Protein AF-A0A5A7NJS3-F1 (afdb_monomer_lite)

Foldseek 3Di:
DVLVLLVLLVQQLVQQQDWAALQSSLVSVDVDDDDDPCSVVSSVSSVVSQVVCVVVVQWDWDDDPNTITIHGDDDDDSPVVVVVVVVVVVVCVVPPPPPD

Sequence (100 aa):
MIGKHVSRLNGVVDLCATPRSAVEVFPALFRRRVRGMEFAMATGEAIAHLHFLEALGVVARRERDGVTRFERIADYDEAGLRARLDAITEEERERAPWKA

Radius of gyration: 15.6 Å; chains: 1; bounding box: 50×23×38 Å

Secondary structure (DSSP, 8-state):
-HHHHHHHHHHHHHHTTS-B-TTTTHHHH-SS---TTHHHHHHHHHHHHHHHHHHTTSEEEEEETTEEEEEE-S---HHHHHHHHHHHHHHHHHT-TT--

Structure (mmCIF, N/CA/C/O backbone):
data_AF-A0A5A7NJS3-F1
#
_entry.id   AF-A0A5A7NJS3-F1
#
loop_
_atom_site.group_PDB
_atom_site.id
_atom_site.type_symbol
_atom_site.label_atom_id
_atom_site.label_alt_id
_atom_site.label_comp_id
_atom_site.label_asym_id
_atom_site.label_entity_id
_atom_site.label_seq_id
_atom_site.pdbx_PDB_ins_code
_atom_site.Cartn_x
_atom_site.Cartn_y
_atom_site.Cartn_z
_atom_site.occupancy
_atom_site.B_iso_or_equiv
_atom_site.auth_seq_id
_atom_site.auth_comp_id
_atom_site.auth_asym_id
_atom_site.auth_atom_id
_atom_site.pdbx_PDB_model_num
ATOM 1 N N . MET A 1 1 ? 17.619 -0.671 0.138 1.00 58.28 1 MET A N 1
ATOM 2 C CA . MET A 1 1 ? 17.507 -1.977 -0.555 1.00 58.28 1 MET A CA 1
ATOM 3 C C . MET A 1 1 ? 16.071 -2.130 -1.040 1.00 58.28 1 MET A C 1
ATOM 5 O O . MET A 1 1 ? 15.202 -2.453 -0.237 1.00 58.28 1 MET A O 1
ATOM 9 N N . ILE A 1 2 ? 15.823 -1.833 -2.318 1.00 69.06 2 ILE A N 1
ATOM 10 C CA . ILE A 1 2 ? 14.483 -1.764 -2.938 1.00 69.06 2 ILE A CA 1
ATOM 11 C C . ILE A 1 2 ? 13.683 -3.057 -2.708 1.00 69.06 2 ILE A C 1
ATOM 13 O O . ILE A 1 2 ? 12.516 -2.996 -2.336 1.00 69.06 2 ILE A O 1
ATOM 17 N N . GLY A 1 3 ? 14.342 -4.221 -2.764 1.00 67.81 3 GLY A N 1
ATOM 18 C CA . GLY A 1 3 ? 13.693 -5.521 -2.553 1.00 67.81 3 GLY A CA 1
ATOM 19 C C . GLY A 1 3 ? 12.951 -5.681 -1.216 1.00 67.81 3 GLY A C 1
ATOM 20 O O . GLY A 1 3 ? 11.906 -6.321 -1.183 1.00 67.81 3 GLY A O 1
ATOM 21 N N . LYS A 1 4 ? 13.419 -5.063 -0.117 1.00 69.31 4 LYS A N 1
ATOM 22 C CA . LYS A 1 4 ? 12.692 -5.118 1.170 1.00 69.31 4 LYS A CA 1
ATOM 23 C C . LYS A 1 4 ? 11.412 -4.281 1.156 1.00 69.31 4 LYS A C 1
ATOM 25 O O . LYS A 1 4 ? 10.451 -4.654 1.818 1.00 69.31 4 LYS A O 1
ATOM 30 N N . HIS A 1 5 ? 11.403 -3.162 0.433 1.00 73.00 5 HIS A N 1
ATOM 31 C CA . HIS A 1 5 ? 10.203 -2.338 0.284 1.00 73.00 5 HIS A CA 1
ATOM 32 C C . HIS A 1 5 ? 9.190 -3.007 -0.645 1.00 73.00 5 HIS A C 1
ATOM 34 O O . HIS A 1 5 ? 8.009 -2.993 -0.326 1.00 73.00 5 HIS A O 1
ATOM 40 N N . VAL A 1 6 ? 9.652 -3.658 -1.717 1.00 78.06 6 VAL A N 1
ATOM 41 C CA . VAL A 1 6 ? 8.806 -4.423 -2.648 1.00 78.06 6 VAL A CA 1
ATOM 42 C C . VAL A 1 6 ? 8.094 -5.576 -1.933 1.00 78.06 6 VAL A C 1
ATOM 44 O O . VAL A 1 6 ? 6.874 -5.662 -1.985 1.00 78.06 6 VAL A O 1
ATOM 47 N N . SER A 1 7 ? 8.813 -6.374 -1.139 1.00 78.06 7 SER A N 1
ATOM 48 C CA . SER A 1 7 ? 8.210 -7.491 -0.392 1.00 78.06 7 SER A CA 1
ATOM 49 C C . SER A 1 7 ? 7.145 -7.050 0.630 1.00 78.06 7 SER A C 1
ATOM 51 O O . SER A 1 7 ? 6.191 -7.781 0.893 1.00 78.06 7 SER A O 1
ATOM 53 N N . ARG A 1 8 ? 7.264 -5.839 1.195 1.00 84.75 8 ARG A N 1
ATOM 54 C CA . ARG A 1 8 ? 6.256 -5.281 2.115 1.00 84.75 8 ARG A CA 1
ATOM 55 C C . ARG A 1 8 ? 4.958 -4.874 1.417 1.00 84.75 8 ARG A C 1
ATOM 57 O O . ARG A 1 8 ? 3.926 -4.818 2.082 1.00 84.75 8 ARG A O 1
ATOM 64 N N . LEU A 1 9 ? 4.996 -4.597 0.112 1.00 91.81 9 LEU A N 1
ATOM 65 C CA . LEU A 1 9 ? 3.821 -4.150 -0.636 1.00 91.81 9 LEU A CA 1
ATOM 66 C C . LEU A 1 9 ? 2.733 -5.225 -0.688 1.00 91.81 9 LEU A C 1
ATOM 68 O O . LEU A 1 9 ? 1.574 -4.865 -0.519 1.00 91.81 9 LEU A O 1
ATOM 72 N N . ASN A 1 10 ? 3.083 -6.515 -0.793 1.00 92.31 10 ASN A N 1
ATOM 73 C CA . ASN A 1 10 ? 2.099 -7.609 -0.725 1.00 92.31 10 ASN A CA 1
ATOM 74 C C . ASN A 1 10 ? 1.241 -7.519 0.537 1.00 92.31 10 ASN A C 1
ATOM 76 O O . ASN A 1 10 ? 0.020 -7.505 0.457 1.00 92.31 10 ASN A O 1
ATOM 80 N N . GLY A 1 11 ? 1.876 -7.365 1.703 1.00 93.50 11 GLY A N 1
ATOM 81 C CA . GLY A 1 11 ? 1.147 -7.276 2.967 1.00 93.50 11 GLY A CA 1
ATOM 82 C C . GLY A 1 11 ? 0.223 -6.056 3.035 1.00 93.50 11 GLY A C 1
ATOM 83 O O . GLY A 1 11 ? -0.855 -6.133 3.618 1.00 93.50 11 GLY A O 1
ATOM 84 N N . VAL A 1 12 ? 0.616 -4.929 2.430 1.00 95.81 12 VAL A N 1
ATOM 85 C CA . VAL A 1 12 ? -0.245 -3.736 2.339 1.00 95.81 12 VAL A CA 1
ATOM 86 C C . VAL A 1 12 ? -1.432 -3.998 1.410 1.00 95.81 12 VAL A C 1
ATOM 88 O O . VAL A 1 12 ? -2.564 -3.695 1.780 1.00 95.81 12 VAL A O 1
ATOM 91 N N . VAL A 1 13 ? -1.189 -4.595 0.241 1.00 96.44 13 VAL A N 1
ATOM 92 C CA . VAL A 1 13 ? -2.225 -4.966 -0.735 1.00 96.44 13 VAL A CA 1
ATOM 93 C C . VAL A 1 13 ? -3.233 -5.941 -0.124 1.00 96.44 13 VAL A C 1
ATOM 95 O O . VAL A 1 13 ? -4.437 -5.731 -0.269 1.00 96.44 13 VAL A O 1
ATOM 98 N N . ASP A 1 14 ? -2.761 -6.943 0.618 1.00 95.62 14 ASP A N 1
ATOM 99 C CA . ASP A 1 14 ? -3.606 -7.916 1.316 1.00 95.62 14 ASP A CA 1
ATOM 100 C C . ASP A 1 14 ? -4.500 -7.243 2.366 1.00 95.62 14 ASP A C 1
ATOM 102 O O . ASP A 1 14 ? -5.697 -7.524 2.449 1.00 95.62 14 ASP A O 1
ATOM 106 N N . LEU A 1 15 ? -3.957 -6.301 3.149 1.00 96.69 15 LEU A N 1
ATOM 107 C CA . LEU A 1 15 ? -4.748 -5.535 4.118 1.00 96.69 15 LEU A CA 1
ATOM 108 C C . LEU A 1 15 ? -5.787 -4.631 3.445 1.00 96.69 15 LEU A C 1
ATOM 110 O O . LEU A 1 15 ? -6.874 -4.447 3.999 1.00 96.69 15 LEU A O 1
ATOM 114 N N . CYS A 1 16 ? -5.471 -4.104 2.261 1.00 97.31 16 CYS A N 1
ATOM 115 C CA . CYS A 1 16 ? -6.362 -3.293 1.435 1.00 97.31 16 CYS A CA 1
ATOM 116 C C . CYS A 1 16 ? -7.451 -4.101 0.710 1.00 97.31 16 CYS A C 1
ATOM 118 O O . CYS A 1 16 ? -8.240 -3.502 -0.017 1.00 97.31 16 CYS A O 1
ATOM 120 N N . ALA A 1 17 ? -7.574 -5.418 0.928 1.00 96.31 17 ALA A N 1
ATOM 121 C CA . ALA A 1 17 ? -8.745 -6.183 0.480 1.00 96.31 17 ALA A CA 1
ATOM 122 C C . ALA A 1 17 ? -10.073 -5.625 1.037 1.00 96.31 17 ALA A C 1
ATOM 124 O O . ALA A 1 17 ? -11.136 -5.883 0.480 1.00 96.31 17 ALA A O 1
ATOM 125 N N . THR A 1 18 ? -10.009 -4.848 2.123 1.00 95.44 18 THR A N 1
ATOM 126 C CA . THR A 1 18 ? -11.077 -3.946 2.570 1.00 95.44 18 THR A CA 1
ATOM 127 C C . THR A 1 18 ? -10.538 -2.516 2.710 1.00 95.44 18 THR A C 1
ATOM 129 O O . THR A 1 18 ? -9.336 -2.352 2.918 1.00 95.44 18 THR A O 1
ATOM 132 N N . PRO A 1 19 ? -11.373 -1.459 2.645 1.00 96.56 19 PRO A N 1
ATOM 133 C CA . PRO A 1 19 ? -10.894 -0.076 2.731 1.00 96.56 19 PRO A CA 1
ATOM 134 C C . PRO A 1 19 ? -10.137 0.250 4.035 1.00 96.56 19 PRO A C 1
ATOM 136 O O . PRO A 1 19 ? -10.732 0.322 5.117 1.00 96.56 19 PRO A O 1
ATOM 139 N N . ARG A 1 20 ? -8.830 0.535 3.941 1.00 97.62 20 ARG A N 1
ATOM 140 C CA . ARG A 1 20 ? -7.948 0.863 5.084 1.00 97.62 20 ARG A CA 1
ATOM 141 C C . ARG A 1 20 ? -7.341 2.257 4.993 1.00 97.62 20 ARG A C 1
ATOM 143 O O . ARG A 1 20 ? -6.952 2.706 3.925 1.00 97.62 20 ARG A O 1
ATOM 150 N N . SER A 1 21 ? -7.197 2.927 6.127 1.00 97.00 21 SER A N 1
ATOM 151 C CA . SER A 1 21 ? -6.380 4.135 6.272 1.00 97.00 21 SER A CA 1
ATOM 152 C C . SER A 1 21 ? -4.885 3.807 6.387 1.00 97.00 21 SER A C 1
ATOM 154 O O . SER A 1 21 ? -4.494 2.666 6.639 1.00 97.00 21 SER A O 1
ATOM 156 N N . ALA A 1 22 ? -4.033 4.830 6.278 1.00 95.81 22 ALA A N 1
ATOM 157 C CA . ALA A 1 22 ? -2.579 4.683 6.394 1.00 95.81 22 ALA A CA 1
ATOM 158 C C . ALA A 1 22 ? -2.112 4.074 7.730 1.00 95.81 22 ALA A C 1
ATOM 160 O O . ALA A 1 22 ? -1.128 3.341 7.768 1.00 95.81 22 ALA A O 1
ATOM 161 N N . VAL A 1 23 ? -2.819 4.335 8.832 1.00 94.88 23 VAL A N 1
ATOM 162 C CA . VAL A 1 23 ? -2.464 3.779 10.151 1.00 94.88 23 VAL A CA 1
ATOM 163 C C . VAL A 1 23 ? -2.893 2.313 10.267 1.00 94.88 23 VAL A C 1
ATOM 165 O O . VAL A 1 23 ? -2.227 1.512 10.921 1.00 94.88 23 VAL A O 1
ATOM 168 N N . GLU A 1 24 ? -3.983 1.930 9.599 1.00 95.19 24 GLU A N 1
ATOM 169 C CA . GLU A 1 24 ? -4.510 0.560 9.628 1.00 95.19 24 GLU A CA 1
ATOM 170 C C . GLU A 1 24 ? -3.630 -0.438 8.857 1.00 95.19 24 GLU A C 1
ATOM 172 O O . GLU A 1 24 ? -3.731 -1.638 9.111 1.00 95.19 24 GLU A O 1
ATOM 177 N N . VAL A 1 25 ? -2.737 0.032 7.975 1.00 95.81 25 VAL A N 1
ATOM 178 C CA . VAL A 1 25 ? -1.782 -0.826 7.246 1.00 95.81 25 VAL A CA 1
ATOM 179 C C . VAL A 1 25 ? -0.458 -1.055 7.984 1.00 95.81 25 VAL A C 1
ATOM 181 O O . VAL A 1 25 ? 0.377 -1.840 7.537 1.00 95.81 25 VAL A O 1
ATOM 184 N N . PHE A 1 26 ? -0.260 -0.435 9.152 1.00 95.00 26 PHE A N 1
ATOM 185 C CA . PHE A 1 26 ? 0.960 -0.599 9.954 1.00 95.00 26 PHE A CA 1
ATOM 186 C C . PHE A 1 26 ? 1.351 -2.055 10.248 1.00 95.00 26 PHE A C 1
ATOM 188 O O . PHE A 1 26 ? 2.551 -2.329 10.210 1.00 95.00 26 PHE A O 1
ATOM 195 N N . PRO A 1 27 ? 0.422 -2.999 10.508 1.00 92.88 27 PRO A N 1
ATOM 196 C CA . PRO A 1 27 ? 0.788 -4.392 10.766 1.00 92.88 27 PRO A CA 1
ATOM 197 C C . PRO A 1 27 ? 1.564 -5.066 9.623 1.00 92.88 27 PRO A C 1
ATOM 199 O O . PRO A 1 27 ? 2.354 -5.967 9.889 1.00 92.88 27 PRO A O 1
ATOM 202 N N . ALA A 1 28 ? 1.385 -4.621 8.373 1.00 92.31 28 ALA A N 1
ATOM 203 C CA . ALA A 1 28 ? 2.151 -5.130 7.232 1.00 92.31 28 ALA A CA 1
ATOM 204 C C . ALA A 1 28 ? 3.582 -4.565 7.170 1.00 92.31 28 ALA A C 1
ATOM 206 O O . ALA A 1 28 ? 4.493 -5.207 6.648 1.00 92.31 28 ALA A O 1
ATOM 207 N N . LEU A 1 29 ? 3.797 -3.363 7.710 1.00 90.25 29 LEU A N 1
ATOM 208 C CA . LEU A 1 29 ? 5.060 -2.628 7.593 1.00 90.25 29 LEU A CA 1
ATOM 209 C C . LEU A 1 29 ? 5.954 -2.798 8.828 1.00 90.25 29 LEU A C 1
ATOM 211 O O . LEU A 1 29 ? 7.182 -2.895 8.711 1.00 90.25 29 LEU A O 1
ATOM 215 N N . PHE A 1 30 ? 5.347 -2.888 10.013 1.00 90.12 30 PHE A N 1
ATOM 216 C CA . PHE A 1 30 ? 6.035 -2.846 11.297 1.00 90.12 30 PHE A CA 1
ATOM 217 C C . PHE A 1 30 ? 5.697 -4.070 12.151 1.00 90.12 30 PHE A C 1
ATOM 219 O O . PHE A 1 30 ? 4.549 -4.324 12.496 1.00 90.12 30 PHE A O 1
ATOM 226 N N . ARG A 1 31 ? 6.735 -4.797 12.583 1.00 85.56 31 ARG A N 1
ATOM 227 C CA . ARG A 1 31 ? 6.599 -5.977 13.463 1.00 85.56 31 ARG A CA 1
ATOM 228 C C . ARG A 1 31 ? 6.246 -5.635 14.917 1.00 85.56 31 ARG A C 1
ATOM 230 O O . ARG A 1 31 ? 5.972 -6.532 15.705 1.00 85.56 31 ARG A O 1
ATOM 237 N N . ARG A 1 32 ? 6.304 -4.354 15.295 1.00 87.25 32 ARG A N 1
ATOM 238 C CA . ARG A 1 32 ? 6.012 -3.856 16.646 1.00 87.25 32 ARG A CA 1
ATOM 239 C C . ARG A 1 32 ? 5.035 -2.694 16.581 1.00 87.25 32 ARG A C 1
ATOM 241 O O . ARG A 1 32 ? 4.976 -1.978 15.585 1.00 87.25 32 ARG A O 1
ATOM 248 N N . ARG A 1 33 ? 4.316 -2.464 17.680 1.00 82.94 33 ARG A N 1
ATOM 249 C CA . ARG A 1 33 ? 3.423 -1.310 17.802 1.00 82.94 33 ARG A CA 1
ATOM 250 C C . ARG A 1 33 ? 4.230 -0.012 17.736 1.00 82.94 33 ARG A C 1
ATOM 252 O O . ARG A 1 33 ? 5.116 0.206 18.560 1.00 82.94 33 ARG A O 1
ATOM 259 N N . VAL A 1 34 ? 3.887 0.845 16.780 1.00 86.94 34 VAL A N 1
ATOM 260 C CA . VAL A 1 34 ? 4.484 2.176 16.631 1.00 86.94 34 VAL A CA 1
ATOM 261 C C . VAL A 1 34 ? 3.858 3.131 17.650 1.00 86.94 34 VAL A C 1
ATOM 263 O O . VAL A 1 34 ? 2.636 3.139 17.823 1.00 86.94 34 VAL A O 1
ATOM 266 N N . ARG A 1 35 ? 4.684 3.903 18.366 1.00 85.00 35 ARG A N 1
ATOM 267 C CA . ARG A 1 35 ? 4.255 4.853 19.408 1.00 85.00 35 ARG A CA 1
ATOM 268 C C . ARG A 1 35 ? 5.171 6.079 19.444 1.00 85.00 35 ARG A C 1
ATOM 270 O O . ARG A 1 35 ? 6.321 6.007 19.024 1.00 85.00 35 ARG A O 1
ATOM 277 N N . GLY A 1 36 ? 4.669 7.178 20.006 1.00 86.12 36 GLY A N 1
ATOM 278 C CA . GLY A 1 36 ? 5.455 8.390 20.242 1.00 86.12 36 GLY A CA 1
ATOM 279 C C . GLY A 1 36 ? 5.976 9.019 18.949 1.00 86.12 36 GLY A C 1
ATOM 280 O O . GLY A 1 36 ? 5.277 9.041 17.938 1.00 86.12 36 GLY A O 1
ATOM 281 N N . MET A 1 37 ? 7.214 9.510 18.985 1.00 84.44 37 MET A N 1
ATOM 282 C CA . MET A 1 37 ? 7.833 10.263 17.886 1.00 84.44 37 MET A CA 1
ATOM 283 C C . MET A 1 37 ? 7.933 9.478 16.568 1.00 84.44 37 MET A C 1
ATOM 285 O O . MET A 1 37 ? 7.917 10.069 15.493 1.00 84.44 37 MET A O 1
ATOM 289 N N . GLU A 1 38 ? 7.984 8.145 16.629 1.00 88.12 38 GLU A N 1
ATOM 290 C CA . GLU A 1 38 ? 8.079 7.289 15.440 1.00 88.12 38 GLU A CA 1
ATOM 291 C C . GLU A 1 38 ? 6.765 7.227 14.648 1.00 88.12 38 GLU A C 1
ATOM 293 O O . GLU A 1 38 ? 6.765 6.842 13.481 1.00 88.12 38 GLU A O 1
ATOM 298 N N . PHE A 1 39 ? 5.638 7.613 15.257 1.00 92.00 39 PHE A N 1
ATOM 299 C CA . PHE A 1 39 ? 4.318 7.499 14.639 1.00 92.00 39 PHE A CA 1
ATOM 300 C C . PHE A 1 39 ? 4.191 8.338 13.366 1.00 92.00 39 PHE A C 1
ATOM 302 O O . PHE A 1 39 ? 3.676 7.853 12.359 1.00 92.00 39 PHE A O 1
ATOM 309 N N . ALA A 1 40 ? 4.701 9.571 13.381 1.00 90.75 40 ALA A N 1
ATOM 310 C CA . ALA A 1 40 ? 4.667 10.448 12.213 1.00 90.75 40 ALA A CA 1
ATOM 311 C C . ALA A 1 40 ? 5.495 9.871 11.051 1.00 90.75 40 ALA A C 1
ATOM 313 O O . ALA A 1 40 ? 5.025 9.824 9.916 1.00 90.75 40 ALA A O 1
ATOM 314 N N . MET A 1 41 ? 6.691 9.356 11.348 1.00 92.50 41 MET A N 1
ATOM 315 C CA . MET A 1 41 ? 7.573 8.741 10.353 1.00 92.50 41 MET A CA 1
ATOM 316 C C . MET A 1 41 ? 6.957 7.468 9.758 1.00 92.50 41 MET A C 1
ATOM 318 O O . MET A 1 41 ? 6.914 7.316 8.540 1.00 92.50 41 MET A O 1
ATOM 322 N N . ALA A 1 42 ? 6.411 6.593 10.606 1.00 93.69 42 ALA A N 1
ATOM 323 C CA . ALA A 1 42 ? 5.729 5.377 10.173 1.00 93.69 42 ALA A CA 1
ATOM 324 C C . ALA A 1 42 ? 4.494 5.673 9.313 1.00 93.69 42 ALA A C 1
ATOM 326 O O . ALA A 1 42 ? 4.235 4.977 8.333 1.00 93.69 42 ALA A O 1
ATOM 327 N N . THR A 1 43 ? 3.755 6.733 9.653 1.00 94.81 43 THR A N 1
ATOM 328 C CA . THR A 1 43 ? 2.628 7.209 8.842 1.00 94.81 43 THR A CA 1
ATOM 329 C C . THR A 1 43 ? 3.110 7.665 7.467 1.00 94.81 43 THR A C 1
ATOM 331 O O . THR A 1 43 ? 2.509 7.290 6.465 1.00 94.81 43 THR A O 1
ATOM 334 N N . GLY A 1 44 ? 4.216 8.414 7.399 1.00 94.69 44 GLY A N 1
ATOM 335 C CA . GLY A 1 44 ? 4.825 8.830 6.134 1.00 94.69 44 GLY A CA 1
ATOM 336 C C . GLY A 1 44 ? 5.246 7.649 5.253 1.00 94.69 44 GLY A C 1
ATOM 337 O O . GLY A 1 44 ? 4.925 7.633 4.067 1.00 94.69 44 GLY A O 1
ATOM 338 N N . GLU A 1 45 ? 5.890 6.629 5.830 1.00 94.12 45 GLU A N 1
ATOM 339 C CA . GLU A 1 45 ? 6.265 5.406 5.101 1.00 94.12 45 GLU A CA 1
ATOM 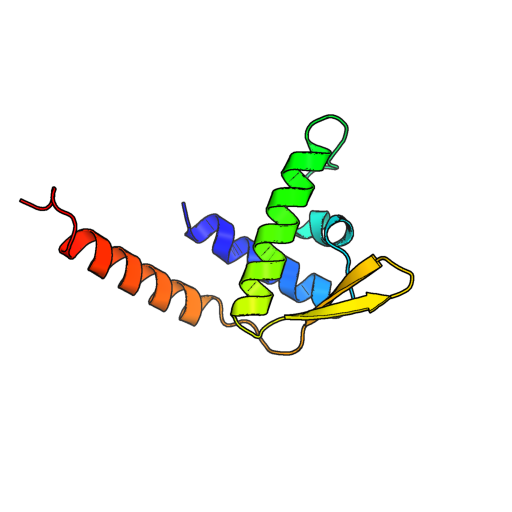340 C C . GLU A 1 45 ? 5.024 4.653 4.589 1.00 94.12 45 GLU A C 1
ATOM 342 O O . GLU A 1 45 ? 4.980 4.248 3.427 1.00 94.12 45 GLU A O 1
ATOM 347 N N . ALA A 1 46 ? 3.976 4.529 5.409 1.00 95.62 46 ALA A N 1
ATOM 348 C CA . ALA A 1 46 ? 2.721 3.899 5.001 1.00 95.62 46 ALA A CA 1
ATOM 349 C C . ALA A 1 46 ? 2.021 4.648 3.857 1.00 95.62 46 ALA A C 1
ATOM 351 O O . ALA A 1 46 ? 1.589 4.024 2.888 1.00 95.62 46 ALA A O 1
ATOM 352 N N . ILE A 1 47 ? 1.946 5.981 3.936 1.00 96.44 47 ILE A N 1
ATOM 353 C CA . ILE A 1 47 ? 1.381 6.823 2.872 1.00 96.44 47 ILE A CA 1
ATOM 354 C C . ILE A 1 47 ? 2.183 6.656 1.580 1.00 96.44 47 ILE A C 1
ATOM 356 O O . ILE A 1 47 ? 1.585 6.493 0.518 1.00 96.44 47 ILE A O 1
ATOM 360 N N . ALA A 1 48 ? 3.517 6.641 1.658 1.00 95.88 48 ALA A N 1
ATOM 361 C CA . ALA A 1 48 ? 4.370 6.452 0.488 1.00 95.88 48 ALA A CA 1
ATOM 362 C C . ALA A 1 48 ? 4.09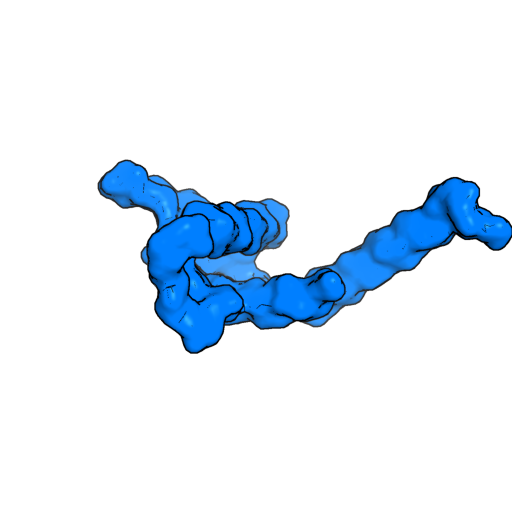4 5.109 -0.208 1.00 95.88 48 ALA A C 1
ATOM 364 O O . ALA A 1 48 ? 3.950 5.069 -1.429 1.00 95.88 48 ALA A O 1
ATOM 365 N N . HIS A 1 49 ? 3.945 4.024 0.557 1.00 95.31 49 HIS A N 1
ATOM 366 C CA . HIS A 1 49 ? 3.580 2.716 0.011 1.00 95.31 49 HIS A CA 1
ATOM 367 C C . HIS A 1 49 ? 2.194 2.715 -0.651 1.00 95.31 49 HIS A C 1
ATOM 369 O O . HIS A 1 49 ? 2.046 2.191 -1.754 1.00 95.31 49 HIS A O 1
ATOM 375 N N . LEU A 1 50 ? 1.193 3.327 -0.014 1.00 97.31 50 LEU A N 1
ATOM 376 C CA . LEU A 1 50 ? -0.171 3.400 -0.545 1.00 97.31 50 LEU A CA 1
ATOM 377 C C . LEU A 1 50 ? -0.250 4.224 -1.833 1.00 97.31 50 LEU A C 1
ATOM 379 O O . LEU A 1 50 ? -0.851 3.780 -2.805 1.00 97.31 50 LEU A O 1
ATOM 383 N N . HIS A 1 51 ? 0.404 5.385 -1.869 1.00 97.19 51 HIS A N 1
ATOM 384 C CA . HIS A 1 51 ? 0.464 6.226 -3.067 1.00 97.19 51 HIS A CA 1
ATOM 385 C C . HIS A 1 51 ? 1.241 5.556 -4.202 1.00 97.19 51 HIS A C 1
ATOM 387 O O . HIS A 1 51 ? 0.887 5.710 -5.367 1.00 97.19 51 HIS A O 1
ATOM 393 N N . PHE A 1 52 ? 2.290 4.797 -3.882 1.00 95.62 52 PHE A N 1
ATOM 394 C CA . PHE A 1 52 ? 3.007 4.022 -4.886 1.00 95.62 52 PHE A CA 1
ATOM 395 C C . PHE A 1 52 ? 2.113 2.938 -5.505 1.00 95.62 52 PHE A C 1
ATOM 397 O O . PHE A 1 52 ? 2.053 2.820 -6.725 1.00 95.62 52 PHE A O 1
ATOM 404 N N . LEU A 1 53 ? 1.361 2.193 -4.688 1.00 96.44 53 LEU A N 1
ATOM 405 C CA . LEU A 1 53 ? 0.390 1.205 -5.175 1.00 96.44 53 LEU A CA 1
ATOM 406 C C . LEU A 1 53 ? -0.754 1.845 -5.971 1.00 96.44 53 LEU A C 1
ATOM 408 O O . LEU A 1 53 ? -1.227 1.260 -6.943 1.00 96.44 53 LEU A O 1
ATOM 412 N N . GLU A 1 54 ? -1.188 3.041 -5.579 1.00 97.50 54 GLU A N 1
ATOM 413 C CA . GLU A 1 54 ? -2.195 3.816 -6.307 1.00 97.50 54 GLU A CA 1
ATOM 414 C C . GLU A 1 54 ? -1.676 4.233 -7.686 1.00 97.50 54 GLU A C 1
ATOM 416 O O . GLU A 1 54 ? -2.367 4.050 -8.684 1.00 97.50 54 GLU A O 1
ATOM 421 N N . ALA A 1 55 ? -0.427 4.699 -7.771 1.00 96.38 55 ALA A N 1
ATOM 422 C CA . ALA A 1 55 ? 0.219 5.026 -9.041 1.00 96.38 55 ALA A CA 1
ATOM 423 C C . ALA A 1 55 ? 0.411 3.798 -9.951 1.00 96.38 55 ALA A C 1
ATOM 425 O O . ALA A 1 55 ? 0.440 3.939 -11.173 1.00 96.38 55 ALA A O 1
ATOM 426 N N . LEU A 1 56 ? 0.516 2.596 -9.373 1.00 95.00 56 LEU A N 1
ATOM 427 C CA . LEU A 1 56 ? 0.521 1.328 -10.110 1.00 95.00 56 LEU A CA 1
ATOM 428 C C . LEU A 1 56 ? -0.886 0.842 -10.507 1.00 95.00 56 LEU A C 1
ATOM 430 O O . LEU A 1 56 ? -0.993 -0.154 -11.216 1.00 95.00 56 LEU A O 1
ATOM 434 N N . GLY A 1 57 ? -1.957 1.506 -10.057 1.00 97.19 57 GLY A N 1
ATOM 435 C CA . GLY A 1 57 ? -3.341 1.098 -10.318 1.00 97.19 57 GLY A CA 1
ATOM 436 C C . GLY A 1 57 ? -3.809 -0.118 -9.510 1.00 97.19 57 GLY A C 1
ATOM 437 O O . GLY A 1 57 ? -4.828 -0.715 -9.839 1.00 97.19 57 GLY A O 1
ATOM 438 N N . VAL A 1 58 ? -3.078 -0.496 -8.458 1.00 97.69 58 VAL A N 1
ATOM 439 C CA . VAL A 1 58 ? -3.372 -1.675 -7.623 1.00 97.69 58 VAL A CA 1
ATOM 440 C C . VAL A 1 58 ? -4.400 -1.351 -6.541 1.00 97.69 58 VAL A C 1
ATOM 442 O O . VAL A 1 58 ? -5.262 -2.171 -6.218 1.00 97.69 58 VAL A O 1
ATOM 445 N N . VAL A 1 59 ? -4.327 -0.143 -5.979 1.00 98.12 59 VAL A N 1
ATOM 446 C CA . VAL A 1 59 ? -5.275 0.362 -4.977 1.00 98.12 59 VAL A CA 1
ATOM 447 C C . VAL A 1 59 ? -5.903 1.667 -5.451 1.00 98.12 59 VAL A C 1
ATOM 449 O O . VAL A 1 59 ? -5.281 2.436 -6.178 1.00 98.12 59 VAL A O 1
ATOM 452 N N . ALA A 1 60 ? -7.124 1.941 -5.009 1.00 97.94 60 ALA A N 1
ATOM 453 C CA . ALA A 1 60 ? -7.803 3.207 -5.225 1.00 97.94 60 ALA A CA 1
ATOM 454 C C . ALA A 1 60 ? -8.103 3.886 -3.895 1.00 97.94 60 ALA A C 1
ATOM 456 O O . ALA A 1 60 ? -8.455 3.246 -2.900 1.00 97.94 60 ALA A O 1
ATOM 457 N N . ARG A 1 61 ? -8.007 5.211 -3.902 1.00 96.88 61 ARG A N 1
ATOM 458 C CA . ARG A 1 61 ? -8.360 6.049 -2.768 1.00 96.88 61 ARG A CA 1
ATOM 459 C C . ARG A 1 61 ? -9.855 6.355 -2.737 1.00 96.88 61 ARG A C 1
ATOM 461 O O . ARG A 1 61 ? -10.462 6.689 -3.754 1.00 96.88 61 ARG A O 1
ATOM 468 N N . ARG A 1 62 ? -10.435 6.308 -1.541 1.00 95.25 62 ARG A N 1
ATOM 469 C CA . ARG A 1 62 ? -11.800 6.730 -1.221 1.00 95.25 62 ARG A CA 1
ATOM 470 C C . ARG A 1 62 ? -11.773 7.593 0.028 1.00 95.25 62 ARG A C 1
ATOM 472 O O . ARG A 1 62 ? -11.125 7.245 1.010 1.00 95.25 62 ARG A O 1
ATOM 479 N N . GLU A 1 63 ? -12.483 8.708 0.001 1.00 95.25 63 GLU A N 1
ATOM 480 C CA . GLU A 1 63 ? -12.732 9.475 1.215 1.00 95.25 63 GLU A CA 1
ATOM 481 C C . GLU A 1 63 ? -14.010 8.957 1.878 1.00 95.25 63 GLU A C 1
ATOM 483 O O . GLU A 1 63 ? -15.021 8.740 1.208 1.00 95.25 63 GLU A O 1
ATOM 488 N N . ARG A 1 64 ? -13.962 8.739 3.192 1.00 92.81 64 ARG A N 1
ATOM 489 C CA . ARG A 1 64 ? -15.138 8.406 3.992 1.00 92.81 64 ARG A CA 1
ATOM 490 C C . ARG A 1 64 ? -15.002 9.037 5.369 1.00 92.81 64 ARG A C 1
ATOM 492 O O . ARG A 1 64 ? -14.008 8.799 6.050 1.00 92.81 64 ARG A O 1
ATOM 499 N N . ASP A 1 65 ? -16.004 9.813 5.770 1.00 93.56 65 ASP A N 1
ATOM 500 C CA . ASP A 1 65 ? -16.060 10.485 7.074 1.00 93.56 65 ASP A CA 1
ATOM 501 C C . ASP A 1 65 ? -14.820 11.366 7.357 1.00 93.56 65 ASP A C 1
ATOM 503 O O . ASP A 1 65 ? -14.300 11.382 8.471 1.00 93.56 65 ASP A O 1
ATOM 507 N N . GLY A 1 66 ? -14.287 12.052 6.334 1.00 93.44 66 GLY A N 1
ATOM 508 C CA . GLY A 1 66 ? -13.073 12.871 6.449 1.00 93.44 66 GLY A CA 1
ATOM 509 C C . GLY A 1 66 ? -11.766 12.075 6.559 1.00 93.44 66 GLY A C 1
ATOM 510 O O . GLY A 1 66 ? -10.706 12.654 6.796 1.00 93.44 66 GLY A O 1
ATOM 511 N N . VAL A 1 67 ? -11.815 10.747 6.394 1.00 94.62 67 VAL A N 1
ATOM 512 C CA . VAL A 1 67 ? -10.643 9.868 6.418 1.00 94.62 67 VAL A CA 1
ATOM 513 C C . VAL A 1 67 ? -10.399 9.282 5.035 1.00 94.62 67 VAL A C 1
ATOM 515 O O . VAL A 1 67 ? -11.247 8.602 4.454 1.00 94.62 67 VAL A O 1
ATOM 518 N N . THR A 1 68 ? -9.185 9.485 4.537 1.00 96.69 68 THR A N 1
ATOM 519 C CA . THR A 1 68 ? -8.693 8.817 3.335 1.00 96.69 68 THR A CA 1
ATOM 520 C C . THR A 1 68 ? -8.466 7.331 3.604 1.00 96.69 68 THR A C 1
ATOM 522 O O . THR A 1 68 ? -7.671 6.954 4.470 1.00 96.69 68 THR A O 1
ATOM 525 N N . ARG A 1 69 ? -9.136 6.485 2.825 1.00 97.69 69 ARG A N 1
ATOM 526 C CA . ARG A 1 69 ? -8.996 5.028 2.827 1.00 97.69 69 ARG A CA 1
ATOM 527 C C . ARG A 1 69 ? -8.561 4.533 1.452 1.00 97.69 69 ARG A C 1
ATOM 529 O O . ARG A 1 69 ? -8.865 5.153 0.439 1.00 97.69 69 ARG A O 1
ATOM 536 N N . PHE A 1 70 ? -7.863 3.410 1.431 1.00 98.06 70 PHE A N 1
ATOM 537 C CA . PHE A 1 70 ? -7.355 2.752 0.240 1.00 98.06 70 PHE A CA 1
ATOM 538 C C . PHE A 1 70 ? -7.902 1.335 0.178 1.00 98.06 70 PHE A C 1
ATOM 540 O O . PHE A 1 70 ? -7.899 0.613 1.178 1.00 98.06 70 PHE A O 1
ATOM 547 N N . GLU A 1 71 ? -8.367 0.959 -1.000 1.00 97.75 71 GLU A N 1
ATOM 548 C CA . GLU A 1 71 ? -8.969 -0.336 -1.285 1.00 97.75 71 GLU A CA 1
ATOM 549 C C . GLU A 1 71 ? -8.307 -0.936 -2.521 1.00 97.75 71 GLU A C 1
ATOM 551 O O . GLU A 1 71 ? -8.030 -0.227 -3.489 1.00 97.75 71 GLU A O 1
ATOM 556 N N . ARG A 1 72 ? -8.031 -2.237 -2.483 1.00 97.75 72 ARG A N 1
ATOM 557 C CA . ARG A 1 72 ? -7.452 -2.979 -3.598 1.00 97.75 72 ARG A CA 1
ATOM 558 C C . ARG A 1 72 ? -8.468 -3.087 -4.730 1.00 97.75 72 ARG A C 1
ATOM 560 O O . ARG A 1 72 ? -9.576 -3.569 -4.523 1.00 97.75 72 ARG A O 1
ATOM 567 N N . ILE A 1 73 ? -8.052 -2.685 -5.927 1.00 97.69 73 ILE A N 1
ATOM 568 C CA . ILE A 1 73 ? -8.868 -2.723 -7.149 1.00 97.69 73 ILE A CA 1
ATOM 569 C C . ILE A 1 73 ? -8.289 -3.633 -8.238 1.00 97.69 73 ILE A C 1
ATOM 571 O O . ILE A 1 73 ? -8.987 -3.935 -9.201 1.00 97.69 73 ILE A O 1
ATOM 575 N N . ALA A 1 74 ? -7.040 -4.077 -8.089 1.00 96.69 74 ALA A N 1
ATOM 576 C CA . ALA A 1 74 ? -6.388 -5.018 -8.990 1.00 96.69 74 ALA A CA 1
ATOM 577 C C . ALA A 1 74 ? -5.397 -5.909 -8.227 1.00 96.69 74 ALA A C 1
ATOM 579 O O . ALA A 1 74 ? -5.015 -5.610 -7.091 1.00 96.69 74 ALA A O 1
ATOM 580 N N . ASP A 1 75 ? -4.982 -7.002 -8.861 1.00 93.69 75 ASP A N 1
ATOM 581 C CA . ASP A 1 75 ? -3.944 -7.876 -8.326 1.00 93.69 75 ASP A CA 1
ATOM 582 C C . ASP A 1 75 ? -2.565 -7.221 -8.437 1.00 93.69 75 ASP A C 1
ATOM 584 O O . ASP A 1 75 ? -2.265 -6.483 -9.378 1.00 93.69 75 ASP A O 1
ATOM 588 N N . TYR A 1 76 ? -1.715 -7.495 -7.450 1.00 93.81 76 TYR A N 1
ATOM 589 C CA . TYR A 1 76 ? -0.358 -6.973 -7.404 1.00 93.81 76 TYR A CA 1
ATOM 590 C C . TYR A 1 76 ? 0.642 -8.023 -7.890 1.00 93.81 76 TYR A C 1
ATOM 592 O O . TYR A 1 76 ? 0.791 -9.078 -7.278 1.00 93.81 76 TYR A O 1
ATOM 600 N N . ASP A 1 77 ? 1.349 -7.710 -8.976 1.00 92.75 77 ASP A N 1
ATOM 601 C CA . ASP A 1 77 ? 2.435 -8.535 -9.507 1.00 92.75 77 ASP A CA 1
ATOM 602 C C . ASP A 1 77 ? 3.793 -8.064 -8.961 1.00 92.75 77 ASP A C 1
ATOM 604 O O . ASP A 1 77 ? 4.457 -7.184 -9.523 1.00 92.75 77 ASP A O 1
ATOM 608 N N . GLU A 1 78 ? 4.211 -8.650 -7.835 1.00 90.25 78 GLU A N 1
ATOM 609 C CA . GLU A 1 78 ? 5.520 -8.372 -7.232 1.00 90.25 78 GLU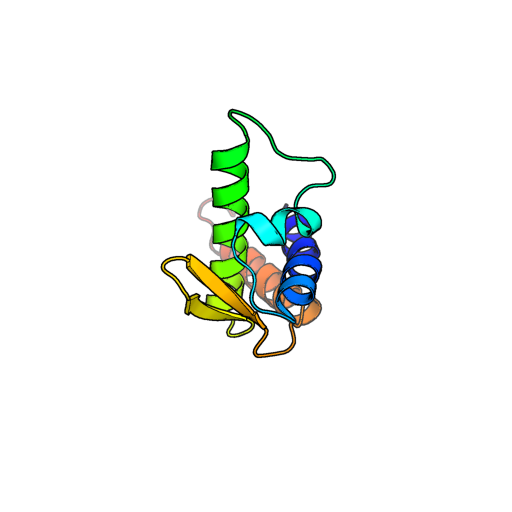 A CA 1
ATOM 610 C C . GLU A 1 78 ? 6.670 -8.728 -8.185 1.00 90.25 78 GLU A C 1
ATOM 612 O O . GLU A 1 78 ? 7.642 -7.974 -8.298 1.00 90.25 78 GLU A O 1
ATOM 617 N N . ALA A 1 79 ? 6.573 -9.869 -8.873 1.00 89.69 79 ALA A N 1
ATOM 618 C CA . ALA A 1 79 ? 7.641 -10.379 -9.724 1.00 89.69 79 ALA A CA 1
ATOM 619 C C . ALA A 1 79 ? 7.854 -9.466 -10.938 1.00 89.69 79 ALA A C 1
ATOM 621 O O . ALA A 1 79 ? 8.988 -9.061 -11.214 1.00 89.69 79 ALA A O 1
ATOM 622 N N . GLY A 1 80 ? 6.766 -9.077 -11.606 1.00 90.62 80 GLY A N 1
ATOM 623 C CA . GLY A 1 80 ? 6.796 -8.129 -12.715 1.00 90.62 80 GLY A CA 1
ATOM 624 C C . GLY A 1 80 ? 7.290 -6.748 -12.292 1.00 90.62 80 GLY A C 1
ATOM 625 O O . GLY A 1 80 ? 8.133 -6.161 -12.977 1.00 90.62 80 GLY A O 1
ATOM 626 N N . LEU A 1 81 ? 6.853 -6.240 -11.129 1.00 90.69 81 LEU A N 1
ATOM 627 C CA . LEU A 1 81 ? 7.369 -4.969 -10.618 1.00 90.69 81 LEU A CA 1
ATOM 628 C C . LEU A 1 81 ? 8.877 -5.044 -10.369 1.00 90.69 81 LEU A C 1
ATOM 630 O O . LEU A 1 81 ? 9.608 -4.120 -10.728 1.00 90.69 81 LEU A O 1
ATOM 634 N N . ARG A 1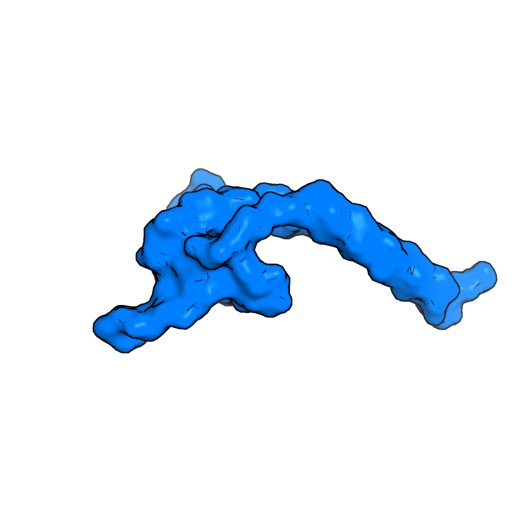 82 ? 9.344 -6.125 -9.743 1.00 88.62 82 ARG A N 1
ATOM 635 C CA . ARG A 1 82 ? 10.756 -6.293 -9.413 1.00 88.62 82 ARG A CA 1
ATOM 636 C C . ARG A 1 82 ? 11.619 -6.321 -10.668 1.00 88.62 82 ARG A C 1
ATOM 638 O O . ARG A 1 82 ? 12.576 -5.559 -10.739 1.00 88.62 82 ARG A O 1
ATOM 645 N N . ALA A 1 83 ? 11.214 -7.092 -11.676 1.00 89.12 83 ALA A N 1
ATOM 646 C CA . ALA A 1 83 ? 11.898 -7.133 -12.965 1.00 89.12 83 ALA A CA 1
ATOM 647 C C . ALA A 1 83 ? 11.971 -5.743 -13.624 1.00 89.12 83 ALA A C 1
ATOM 649 O O . ALA A 1 83 ? 13.026 -5.341 -14.115 1.00 89.12 83 ALA A O 1
ATOM 650 N N . ARG A 1 84 ? 10.878 -4.966 -13.579 1.00 88.50 84 ARG A N 1
ATOM 651 C CA . ARG A 1 84 ? 10.853 -3.592 -14.103 1.00 88.50 84 ARG A CA 1
ATOM 652 C C . ARG A 1 84 ? 11.794 -2.654 -13.340 1.00 88.50 84 ARG A C 1
ATOM 654 O O . ARG A 1 84 ? 12.486 -1.856 -13.964 1.00 88.50 84 ARG A O 1
ATOM 661 N N . LEU A 1 85 ? 11.807 -2.715 -12.009 1.00 88.12 85 LEU A N 1
ATOM 662 C CA . LEU A 1 85 ? 12.679 -1.872 -11.185 1.00 88.12 85 LEU A CA 1
ATOM 663 C C . LEU A 1 85 ? 14.156 -2.222 -11.371 1.00 88.12 85 LEU A C 1
ATOM 665 O O . LEU A 1 85 ? 14.987 -1.315 -11.400 1.00 88.12 85 LEU A O 1
ATOM 669 N N . ASP A 1 86 ? 14.475 -3.505 -11.527 1.00 87.56 86 ASP A N 1
ATOM 670 C C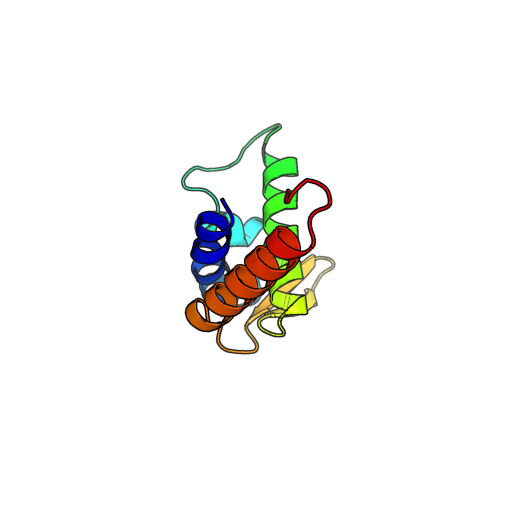A . ASP A 1 86 ? 15.835 -3.962 -11.803 1.00 87.56 86 ASP A CA 1
ATOM 671 C C . ASP A 1 86 ? 16.304 -3.450 -13.177 1.00 87.56 86 ASP A C 1
ATOM 673 O O . ASP A 1 86 ? 17.396 -2.894 -13.271 1.00 87.56 86 ASP A O 1
ATOM 677 N N . ALA A 1 87 ? 15.450 -3.508 -14.208 1.00 87.00 87 ALA A N 1
ATOM 678 C CA . ALA A 1 87 ? 15.755 -2.954 -15.531 1.00 87.00 87 ALA A CA 1
ATOM 679 C C . ALA A 1 87 ? 16.003 -1.433 -15.504 1.00 87.00 87 ALA A C 1
ATOM 681 O O . ALA A 1 87 ? 16.987 -0.969 -16.075 1.00 87.00 87 ALA A O 1
ATOM 682 N N . ILE A 1 88 ? 15.160 -0.665 -14.798 1.00 85.88 88 ILE A N 1
ATOM 683 C CA . ILE A 1 88 ? 15.358 0.788 -14.626 1.00 85.88 88 ILE A CA 1
ATOM 684 C C . ILE A 1 88 ? 16.666 1.058 -13.880 1.00 85.88 88 ILE A C 1
ATOM 686 O O . ILE A 1 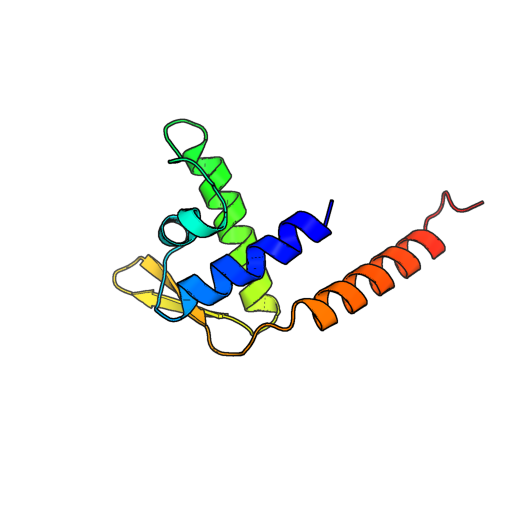88 ? 17.432 1.936 -14.258 1.00 85.88 88 ILE A O 1
ATOM 690 N N . THR A 1 89 ? 16.940 0.299 -12.817 1.00 84.88 89 THR A N 1
ATOM 691 C CA . THR A 1 89 ? 18.158 0.480 -12.019 1.00 84.88 89 THR A CA 1
ATOM 692 C C . THR A 1 89 ? 19.412 0.209 -12.849 1.00 84.88 89 THR A C 1
ATOM 694 O O . THR A 1 89 ? 20.408 0.912 -12.680 1.00 84.88 89 THR A O 1
ATOM 697 N N . GLU A 1 90 ? 19.374 -0.784 -13.739 1.00 84.38 90 GLU A N 1
ATOM 698 C CA . GLU A 1 90 ? 20.483 -1.072 -14.647 1.00 84.38 90 GLU A CA 1
ATOM 699 C C . GLU A 1 90 ? 20.651 0.035 -15.693 1.00 84.38 90 GLU A C 1
ATOM 701 O O . GLU A 1 90 ? 21.755 0.540 -15.858 1.00 84.38 90 GLU A O 1
ATOM 706 N N . GLU A 1 91 ? 19.569 0.502 -16.325 1.00 85.56 91 GLU A N 1
ATOM 707 C CA . GLU A 1 91 ? 19.613 1.621 -17.280 1.00 85.56 91 GLU A CA 1
ATOM 708 C C . GLU A 1 91 ? 20.181 2.905 -16.648 1.00 85.56 91 GLU A C 1
ATOM 710 O O . GLU A 1 91 ? 21.040 3.568 -17.233 1.00 85.56 91 GLU A O 1
ATOM 715 N N . GLU A 1 92 ? 19.758 3.238 -15.428 1.00 85.25 92 GLU A N 1
ATOM 716 C CA . GLU A 1 92 ? 20.282 4.387 -14.681 1.00 85.25 92 GLU A CA 1
ATOM 717 C C . GLU A 1 92 ? 21.754 4.194 -14.298 1.00 85.25 92 GLU A C 1
ATOM 719 O O . GLU A 1 92 ? 22.541 5.139 -14.348 1.00 85.25 92 GLU A O 1
ATOM 724 N N . ARG A 1 93 ? 22.160 2.964 -13.951 1.00 82.88 93 ARG A N 1
ATOM 725 C CA . ARG A 1 93 ? 23.565 2.630 -13.689 1.00 82.88 93 ARG A CA 1
ATOM 726 C C . ARG A 1 93 ? 24.411 2.788 -14.950 1.00 82.88 93 ARG A C 1
ATOM 728 O O . ARG A 1 93 ? 25.504 3.330 -14.840 1.00 82.88 93 ARG A O 1
ATOM 735 N N . GLU A 1 94 ? 23.927 2.329 -16.106 1.00 85.75 94 GLU A N 1
ATOM 736 C CA . GLU A 1 94 ? 24.556 2.474 -17.429 1.00 85.75 94 GLU A CA 1
ATOM 737 C C . GLU A 1 94 ? 24.763 3.943 -17.810 1.00 85.75 94 GLU A C 1
ATOM 739 O O . GLU A 1 94 ? 25.835 4.319 -18.274 1.00 85.75 94 GLU A O 1
ATOM 744 N N . ARG A 1 95 ? 23.754 4.787 -17.575 1.00 87.44 95 ARG A N 1
ATOM 745 C CA . ARG A 1 95 ? 23.785 6.222 -17.905 1.00 87.44 95 ARG A CA 1
ATOM 746 C C . ARG A 1 95 ? 24.478 7.091 -16.863 1.00 87.44 95 ARG A C 1
ATOM 748 O O . ARG A 1 95 ? 24.605 8.300 -17.064 1.00 87.44 95 ARG A O 1
ATOM 755 N N . ALA A 1 96 ? 24.888 6.509 -15.742 1.00 84.19 96 ALA A N 1
ATOM 756 C CA . ALA A 1 96 ? 25.455 7.267 -14.649 1.00 84.19 96 ALA A CA 1
ATOM 757 C C . ALA A 1 96 ? 26.775 7.942 -15.070 1.00 84.19 96 ALA A C 1
ATOM 759 O O . ALA A 1 96 ? 27.664 7.275 -15.596 1.00 84.19 96 ALA A O 1
ATOM 760 N N . PRO A 1 97 ? 26.975 9.238 -14.765 1.00 83.62 97 PRO A N 1
ATOM 761 C CA . PRO A 1 97 ? 28.165 9.983 -15.188 1.00 83.62 97 PRO A CA 1
ATOM 762 C C . PRO A 1 97 ? 29.474 9.492 -14.545 1.00 83.62 97 PRO A C 1
ATOM 764 O O . PRO A 1 97 ? 30.551 9.925 -14.938 1.00 83.62 97 PRO A O 1
ATOM 767 N N . TRP A 1 98 ? 29.397 8.604 -13.548 1.00 81.88 98 TRP A N 1
ATOM 768 C CA . TRP A 1 98 ? 30.545 7.946 -12.913 1.00 81.88 98 TRP A CA 1
ATOM 769 C C . TRP A 1 98 ? 30.798 6.525 -13.436 1.00 81.88 98 TRP A C 1
ATOM 771 O O . TRP A 1 98 ? 31.643 5.814 -12.887 1.00 81.88 98 TRP A O 1
ATOM 781 N N . LYS A 1 99 ? 30.058 6.082 -14.457 1.00 69.00 99 LYS A N 1
ATOM 782 C CA . LYS A 1 99 ? 30.331 4.832 -15.151 1.00 69.00 99 LYS A CA 1
ATOM 783 C C . LYS A 1 99 ? 31.463 5.076 -16.153 1.00 69.00 99 LYS A C 1
ATOM 785 O O . LYS A 1 99 ? 31.225 5.584 -17.242 1.00 69.00 99 LYS A O 1
ATOM 790 N N . ALA A 1 100 ? 32.693 4.830 -15.701 1.00 58.22 100 ALA A N 1
ATOM 791 C CA . ALA A 1 100 ? 33.901 4.916 -16.522 1.00 58.22 100 ALA A CA 1
ATOM 792 C C . ALA A 1 100 ? 33.831 3.993 -17.746 1.00 58.22 100 ALA A C 1
ATOM 794 O O . ALA A 1 100 ? 33.302 2.866 -17.591 1.00 58.22 100 ALA A O 1
#

pLDDT: mean 90.25, std 8.29, range [58.22, 98.12]